Protein AF-A0A7W1CPX8-F1 (afdb_monomer_lite)

Structure (mmCIF, N/CA/C/O backbone):
data_AF-A0A7W1CPX8-F1
#
_entry.id   AF-A0A7W1CPX8-F1
#
loop_
_atom_site.group_PDB
_atom_site.id
_atom_site.type_symbol
_atom_site.label_atom_id
_atom_site.label_alt_id
_atom_site.label_comp_id
_atom_site.label_asym_id
_atom_site.label_entity_id
_atom_site.label_seq_id
_atom_site.pdbx_PDB_ins_code
_atom_site.Cartn_x
_atom_site.Cartn_y
_atom_site.Cartn_z
_atom_site.occupancy
_atom_site.B_iso_or_equiv
_atom_site.auth_seq_id
_atom_site.auth_comp_id
_atom_site.auth_asym_id
_atom_site.auth_atom_id
_atom_site.pdbx_PDB_model_num
ATOM 1 N N . LEU A 1 1 ? 3.872 5.413 18.690 1.00 86.06 1 LEU A N 1
ATOM 2 C CA . LEU A 1 1 ? 2.580 6.079 18.405 1.00 86.06 1 LEU A CA 1
ATOM 3 C C . LEU A 1 1 ? 1.402 5.253 18.919 1.00 86.06 1 LEU A C 1
ATOM 5 O O . LEU A 1 1 ? 0.885 5.623 19.958 1.00 86.06 1 LEU A O 1
ATOM 9 N N . TYR A 1 2 ? 1.021 4.131 18.289 1.00 92.94 2 TYR A N 1
ATOM 10 C CA . TYR A 1 2 ? -0.121 3.308 18.744 1.00 92.94 2 TYR A CA 1
ATOM 11 C C . TYR A 1 2 ? -0.018 2.870 20.214 1.00 92.94 2 TYR A C 1
ATOM 13 O O . TYR A 1 2 ? -0.877 3.211 21.021 1.00 92.94 2 TYR A O 1
ATOM 21 N N . THR A 1 3 ? 1.076 2.200 20.589 1.00 92.56 3 THR A N 1
ATOM 22 C CA . THR A 1 3 ? 1.314 1.749 21.973 1.00 92.56 3 THR A CA 1
ATOM 23 C C . THR A 1 3 ? 1.345 2.909 22.966 1.00 92.56 3 THR A C 1
ATOM 25 O O . THR A 1 3 ? 0.780 2.812 24.047 1.00 92.56 3 THR A O 1
ATOM 28 N N . THR A 1 4 ? 1.954 4.033 22.584 1.00 93.56 4 THR A N 1
ATOM 29 C CA . THR A 1 4 ? 2.014 5.251 23.401 1.00 93.56 4 THR A CA 1
ATOM 30 C C . THR A 1 4 ? 0.623 5.806 23.710 1.00 93.56 4 THR A C 1
ATOM 32 O O . THR A 1 4 ? 0.352 6.121 24.862 1.00 93.56 4 THR A O 1
ATOM 35 N N . LEU A 1 5 ? -0.260 5.904 22.709 1.00 93.44 5 LEU A N 1
ATOM 36 C CA . LEU A 1 5 ? -1.617 6.438 22.883 1.00 93.44 5 LEU A CA 1
ATOM 37 C C . LEU A 1 5 ? -2.512 5.503 23.704 1.00 93.44 5 LEU A C 1
ATOM 39 O O . LEU A 1 5 ? -3.323 5.974 24.498 1.00 93.44 5 LEU A O 1
ATOM 43 N N . GLN A 1 6 ? -2.329 4.188 23.557 1.00 90.44 6 GLN A N 1
ATOM 44 C CA . GLN A 1 6 ? -3.000 3.201 24.407 1.00 90.44 6 GLN A CA 1
ATOM 45 C C . GLN A 1 6 ? -2.564 3.338 25.872 1.00 90.44 6 GLN A C 1
ATOM 47 O O . GLN A 1 6 ? -3.404 3.369 26.767 1.00 90.44 6 GLN A O 1
ATOM 52 N N . LEU A 1 7 ? -1.260 3.490 26.122 1.00 94.38 7 LEU A N 1
ATOM 53 C CA . LEU A 1 7 ? -0.722 3.660 27.474 1.00 94.38 7 LEU A CA 1
ATOM 54 C C . LEU A 1 7 ? -1.194 4.952 28.153 1.00 94.38 7 LEU A C 1
ATOM 56 O O . LEU A 1 7 ? -1.365 4.965 29.369 1.00 94.38 7 LEU A O 1
ATOM 60 N N . THR A 1 8 ? -1.408 6.033 27.399 1.00 94.75 8 THR A N 1
ATOM 61 C CA . THR A 1 8 ? -1.880 7.311 27.956 1.00 94.75 8 THR A CA 1
ATOM 62 C C . THR A 1 8 ? -3.397 7.373 28.150 1.00 94.75 8 THR A C 1
ATOM 64 O O . THR A 1 8 ? -3.891 8.371 28.673 1.00 94.75 8 THR A O 1
ATOM 67 N N . GLY A 1 9 ? -4.142 6.338 27.742 1.00 90.62 9 GLY A N 1
ATOM 68 C CA . GLY A 1 9 ? -5.596 6.265 27.910 1.00 90.62 9 GLY A CA 1
ATOM 69 C C . GLY A 1 9 ? -6.372 7.320 27.118 1.00 90.62 9 GLY A C 1
ATOM 70 O O . GLY A 1 9 ? -7.508 7.641 27.467 1.00 90.62 9 GLY A O 1
ATOM 71 N N . LEU A 1 10 ? -5.768 7.894 26.074 1.00 92.44 10 LEU A N 1
ATOM 72 C CA . LEU A 1 10 ? -6.448 8.868 25.225 1.00 92.44 10 LEU A CA 1
ATOM 73 C C . LEU A 1 10 ? -7.491 8.154 24.348 1.00 92.44 10 LEU A C 1
ATOM 75 O O . LEU A 1 10 ? -7.204 7.076 23.825 1.00 92.44 10 LEU A O 1
ATOM 79 N N . PRO A 1 11 ? -8.671 8.753 24.108 1.00 92.56 11 PRO A N 1
ATOM 80 C CA . PRO A 1 11 ? -9.724 8.160 23.281 1.00 92.56 11 PRO A CA 1
ATOM 81 C C . PRO A 1 11 ? -9.423 8.315 21.776 1.00 92.56 11 PRO A C 1
ATOM 83 O O . PRO A 1 11 ? -10.264 8.771 21.005 1.00 92.56 11 PRO A O 1
ATOM 86 N N . ILE A 1 12 ? -8.197 7.993 21.357 1.00 94.12 12 ILE A N 1
ATOM 87 C CA . ILE A 1 12 ? -7.709 8.134 19.982 1.00 94.12 12 ILE A CA 1
ATOM 88 C C . ILE A 1 12 ? -7.186 6.776 19.508 1.00 94.12 12 ILE A C 1
ATOM 90 O O . ILE A 1 12 ? -6.218 6.243 20.052 1.00 94.12 12 ILE A O 1
ATOM 94 N N . GLY A 1 13 ? -7.821 6.230 18.469 1.00 93.81 13 GLY A N 1
ATOM 95 C CA . GLY A 1 13 ? -7.346 5.046 17.7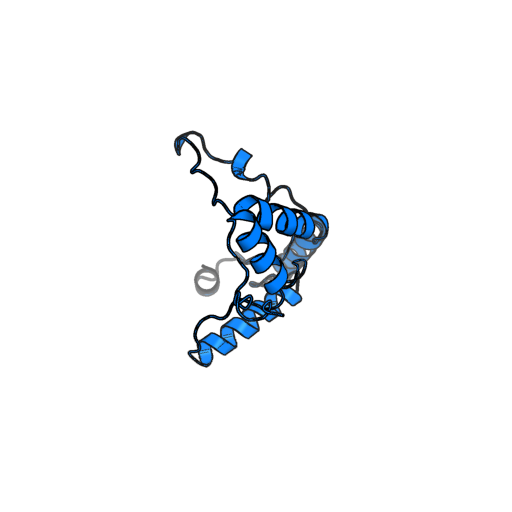54 1.00 93.81 13 GLY A CA 1
ATOM 96 C C . GLY A 1 13 ? -6.304 5.398 16.692 1.00 93.81 13 GLY A C 1
ATOM 97 O O . GLY A 1 13 ? -6.304 6.501 16.149 1.00 93.81 13 GLY A O 1
ATOM 98 N N . VAL A 1 14 ? -5.418 4.451 16.380 1.00 96.81 14 VAL A N 1
ATOM 99 C CA . VAL A 1 14 ? -4.459 4.558 15.271 1.00 96.81 14 VAL A CA 1
ATOM 100 C C . VAL A 1 14 ? -4.445 3.239 14.515 1.00 96.81 14 VAL A C 1
ATOM 102 O O . VAL A 1 14 ? -4.499 2.179 15.138 1.00 96.81 14 VAL A O 1
ATOM 105 N N . SER A 1 15 ? -4.316 3.325 13.195 1.00 98.00 15 SER A N 1
ATOM 106 C CA . SER A 1 15 ? -4.184 2.194 12.281 1.00 98.00 15 SER A CA 1
ATOM 107 C C . SER A 1 15 ? -3.106 2.493 11.238 1.00 98.00 15 SER A C 1
ATOM 109 O O . SER A 1 15 ? -2.792 3.656 10.981 1.00 98.00 15 SER A O 1
ATOM 111 N N . VAL A 1 16 ? -2.541 1.448 10.639 1.00 98.12 16 VAL A N 1
ATOM 112 C CA . VAL A 1 16 ? -1.588 1.504 9.529 1.00 98.12 16 VAL A CA 1
ATOM 113 C C . VAL A 1 16 ? -2.153 0.673 8.384 1.00 98.12 16 VAL A C 1
ATOM 115 O O . VAL A 1 16 ? -2.401 -0.524 8.533 1.00 98.12 16 VAL A O 1
ATOM 118 N N . LEU A 1 17 ? -2.359 1.335 7.248 1.00 98.38 17 LEU A N 1
ATOM 119 C CA . LEU A 1 17 ? -2.805 0.722 6.006 1.00 98.38 17 LEU A CA 1
ATOM 120 C C . LEU A 1 17 ? -1.601 0.283 5.171 1.00 98.38 17 LEU A C 1
ATOM 122 O O . LEU A 1 17 ? -0.743 1.099 4.840 1.00 98.38 17 LEU A O 1
ATOM 126 N N . CYS A 1 18 ? -1.582 -0.994 4.801 1.00 97.81 18 CYS A N 1
ATOM 127 C CA . CYS A 1 18 ? -0.562 -1.618 3.966 1.00 97.81 18 CYS A CA 1
ATOM 128 C C . CYS A 1 18 ? -1.250 -2.387 2.823 1.00 97.81 18 CYS A C 1
ATOM 130 O O . CYS A 1 18 ? -1.455 -3.596 2.934 1.00 97.81 18 CYS A O 1
ATOM 132 N N . PRO A 1 19 ? -1.682 -1.697 1.754 1.00 97.69 19 PRO A N 1
ATOM 133 C CA . PRO A 1 19 ? -2.367 -2.329 0.639 1.00 97.69 19 PRO A CA 1
ATOM 134 C C . PRO A 1 19 ? -1.375 -2.952 -0.348 1.00 97.69 19 PRO A C 1
ATOM 136 O O . PRO A 1 19 ? -0.198 -2.590 -0.375 1.00 97.69 19 PRO A O 1
ATOM 139 N N . GLY A 1 20 ? -1.881 -3.867 -1.176 1.00 97.12 20 GLY A N 1
ATOM 140 C CA . GLY A 1 20 ? -1.203 -4.292 -2.397 1.00 97.12 20 GLY A CA 1
ATOM 141 C C . GLY A 1 20 ? -1.33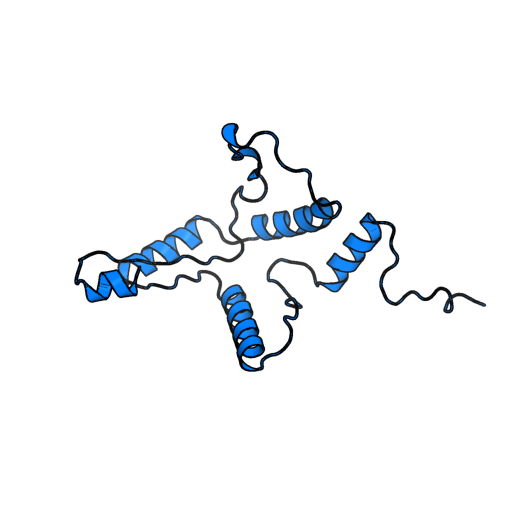0 -3.246 -3.507 1.00 97.12 20 GLY A C 1
ATOM 142 O O . GLY A 1 20 ? -1.394 -2.040 -3.252 1.00 97.12 20 GLY A O 1
ATOM 143 N N . TRP A 1 21 ? -1.427 -3.699 -4.758 1.00 97.75 21 TRP A N 1
ATOM 144 C CA . TRP A 1 21 ? -1.717 -2.804 -5.878 1.00 97.75 21 TRP A CA 1
ATOM 145 C C . TRP A 1 21 ? -3.120 -2.210 -5.766 1.00 97.75 21 TRP A C 1
ATOM 147 O O . TRP A 1 21 ? -4.111 -2.932 -5.628 1.00 97.75 21 TRP A O 1
ATOM 157 N N . VAL A 1 22 ? -3.207 -0.883 -5.871 1.00 98.25 22 VAL A N 1
ATOM 158 C CA . VAL A 1 22 ? -4.474 -0.147 -5.865 1.00 98.25 22 VAL A CA 1
ATOM 159 C C . VAL A 1 22 ? -4.547 0.710 -7.114 1.00 98.25 22 VAL A C 1
ATOM 161 O O . VAL A 1 22 ? -3.647 1.519 -7.356 1.00 98.25 22 VAL A O 1
ATOM 164 N N . ARG A 1 23 ? -5.646 0.578 -7.860 1.00 98.25 23 ARG A N 1
ATOM 165 C CA . ARG A 1 23 ? -5.907 1.304 -9.104 1.00 98.25 23 ARG A CA 1
ATOM 166 C C . ARG A 1 23 ? -6.063 2.799 -8.845 1.00 98.25 23 ARG A C 1
ATOM 168 O O . ARG A 1 23 ? -7.155 3.308 -8.587 1.00 98.25 23 ARG A O 1
ATOM 175 N N . THR A 1 24 ? -4.929 3.482 -8.871 1.00 97.44 24 THR A N 1
ATOM 176 C CA . THR A 1 24 ? -4.739 4.899 -8.566 1.00 97.44 24 THR A CA 1
ATOM 177 C C . THR A 1 24 ? -3.734 5.486 -9.547 1.00 97.44 24 THR A C 1
ATOM 179 O O . THR A 1 24 ? -3.023 4.765 -10.239 1.00 97.44 24 THR A O 1
ATOM 182 N N . ASN A 1 25 ? -3.583 6.807 -9.540 1.00 97.19 25 ASN A N 1
ATOM 183 C CA . ASN A 1 25 ? -2.600 7.479 -10.387 1.00 97.19 25 ASN A CA 1
ATOM 184 C C . ASN A 1 25 ? -1.210 7.536 -9.721 1.00 97.19 25 ASN A C 1
ATOM 186 O O . ASN A 1 25 ? -0.514 8.539 -9.869 1.00 97.19 25 ASN A O 1
ATOM 190 N N . ILE A 1 26 ? -0.815 6.551 -8.905 1.00 96.44 26 ILE A N 1
ATOM 191 C CA . ILE A 1 26 ? 0.482 6.595 -8.201 1.00 96.44 26 ILE A CA 1
ATOM 192 C C . ILE A 1 26 ? 1.666 6.482 -9.168 1.00 96.44 26 ILE A C 1
ATOM 194 O O . ILE A 1 26 ? 2.706 7.082 -8.929 1.00 96.44 26 ILE A O 1
ATOM 198 N N . ILE A 1 27 ? 1.490 5.786 -10.291 1.00 94.81 27 ILE A N 1
ATOM 199 C CA . ILE A 1 27 ? 2.540 5.633 -11.302 1.00 94.81 27 ILE A CA 1
ATOM 200 C C . ILE A 1 27 ? 2.938 6.970 -11.949 1.00 94.81 27 ILE A C 1
ATOM 202 O O . ILE A 1 27 ? 4.096 7.175 -12.282 1.00 94.81 27 ILE A O 1
ATOM 206 N N . ASP A 1 28 ? 2.009 7.929 -12.019 1.00 94.31 28 ASP A N 1
ATOM 207 C CA . ASP A 1 28 ? 2.253 9.272 -12.558 1.00 94.31 28 ASP A CA 1
ATOM 208 C C . ASP A 1 28 ? 2.577 10.293 -11.443 1.00 94.31 28 ASP A C 1
ATOM 210 O O . ASP A 1 28 ? 2.244 11.480 -11.556 1.00 94.31 28 ASP A O 1
ATOM 214 N N . ALA A 1 29 ? 3.133 9.842 -10.308 1.00 94.94 29 ALA A N 1
ATOM 215 C CA . ALA A 1 29 ? 3.374 10.671 -9.117 1.00 94.94 29 ALA A CA 1
ATOM 216 C C . ALA A 1 29 ? 4.343 11.837 -9.347 1.00 94.94 29 ALA A C 1
ATOM 218 O O . ALA A 1 29 ? 4.319 12.788 -8.566 1.00 94.94 29 ALA A O 1
ATOM 219 N N . ASP A 1 30 ? 5.116 11.819 -10.434 1.00 93.31 30 ASP A N 1
ATOM 220 C CA . ASP A 1 30 ? 6.013 12.912 -10.826 1.00 93.31 30 ASP A CA 1
ATOM 221 C C . ASP A 1 30 ? 5.274 14.260 -10.941 1.00 93.31 30 ASP A C 1
ATOM 223 O O . ASP A 1 30 ? 5.844 15.309 -10.649 1.00 93.31 30 ASP A O 1
ATOM 227 N N . ARG A 1 31 ? 3.965 14.246 -11.241 1.00 94.94 31 ARG A N 1
ATOM 228 C CA . ARG A 1 31 ? 3.110 15.451 -11.236 1.00 94.94 31 ARG A CA 1
ATOM 229 C C . ARG A 1 31 ? 3.012 16.152 -9.871 1.00 94.94 31 ARG A C 1
ATOM 231 O O . ARG A 1 31 ? 2.602 17.305 -9.815 1.00 94.94 31 ARG A O 1
ATOM 238 N N . ASN A 1 32 ? 3.315 15.440 -8.784 1.00 96.12 32 ASN A N 1
ATOM 239 C CA . ASN A 1 32 ? 3.249 15.939 -7.411 1.00 96.12 32 ASN A CA 1
ATOM 240 C C . ASN A 1 32 ? 4.615 16.438 -6.904 1.00 96.12 32 ASN A C 1
ATOM 242 O O . ASN A 1 32 ? 4.710 16.806 -5.734 1.00 96.12 32 ASN A O 1
ATOM 246 N N . TRP A 1 33 ? 5.670 16.413 -7.731 1.00 96.31 33 TRP A N 1
ATOM 247 C CA . TRP A 1 33 ? 7.013 16.836 -7.328 1.00 96.31 33 TRP A CA 1
ATOM 248 C C . TRP A 1 33 ? 7.034 18.336 -6.970 1.00 96.31 33 TRP A C 1
ATOM 250 O O . TRP A 1 33 ? 6.767 19.166 -7.844 1.00 96.31 33 TRP A O 1
ATOM 260 N N . PRO A 1 34 ? 7.334 18.712 -5.710 1.00 96.69 34 PRO A N 1
ATOM 261 C CA . PRO A 1 34 ? 7.307 20.109 -5.286 1.00 96.69 34 PRO A CA 1
ATOM 262 C C . PRO A 1 34 ? 8.375 20.947 -5.989 1.00 96.69 34 PRO A C 1
ATOM 264 O O . PRO A 1 34 ? 9.540 20.552 -6.070 1.00 96.69 34 PRO A O 1
ATOM 267 N N . ALA A 1 35 ? 7.994 22.140 -6.447 1.00 95.94 35 ALA A N 1
ATOM 268 C CA . ALA A 1 35 ? 8.900 23.038 -7.159 1.00 95.94 35 ALA A CA 1
ATOM 269 C C . ALA A 1 35 ? 10.083 23.490 -6.286 1.00 95.94 35 ALA A C 1
ATOM 271 O O . ALA A 1 35 ? 11.177 23.726 -6.802 1.00 95.94 35 ALA A O 1
ATOM 272 N N . GLU A 1 36 ? 9.895 23.567 -4.965 1.00 97.31 36 GLU A N 1
ATOM 273 C CA . GLU A 1 36 ? 10.931 23.975 -4.011 1.00 97.31 36 GLU A CA 1
ATOM 274 C C . GLU A 1 36 ? 12.080 22.960 -3.910 1.00 97.31 36 GLU A C 1
ATOM 276 O O . GL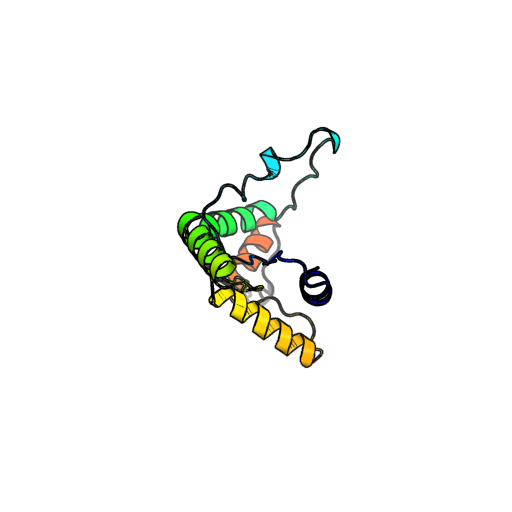U A 1 36 ? 13.169 23.319 -3.462 1.00 97.31 36 GLU A O 1
ATOM 281 N N . LEU A 1 37 ? 11.868 21.711 -4.347 1.00 96.75 37 LEU A N 1
ATOM 282 C CA . LEU A 1 37 ? 12.920 20.690 -4.424 1.00 96.75 37 LEU A CA 1
ATOM 283 C C . LEU A 1 37 ? 13.787 20.823 -5.687 1.00 96.75 37 LEU A C 1
ATOM 285 O O . LEU A 1 37 ? 14.772 20.099 -5.830 1.00 96.75 37 LEU A O 1
ATOM 289 N N . GLY A 1 38 ? 13.446 21.746 -6.592 1.00 96.44 38 GLY A N 1
ATOM 290 C CA . GLY A 1 38 ? 14.139 21.936 -7.861 1.00 96.44 38 GLY A CA 1
ATOM 291 C C . GLY A 1 38 ? 13.803 20.857 -8.901 1.00 96.44 38 GLY A C 1
ATOM 292 O O . GLY A 1 38 ? 12.786 20.166 -8.780 1.00 96.44 38 GLY A O 1
ATOM 293 N N . PRO A 1 39 ? 14.628 20.722 -9.958 1.00 95.06 39 PRO A N 1
ATOM 294 C CA . PRO A 1 39 ? 14.417 19.728 -11.005 1.00 95.06 39 PRO A CA 1
ATOM 295 C C . PRO A 1 39 ? 14.372 18.308 -10.439 1.00 95.06 39 PRO A C 1
ATOM 297 O O . PRO A 1 39 ? 15.174 17.944 -9.579 1.00 95.06 39 PRO A O 1
ATOM 300 N N . ARG A 1 40 ? 13.457 17.489 -10.961 1.00 93.69 40 ARG A N 1
ATOM 301 C CA . ARG A 1 40 ? 13.382 16.071 -10.612 1.00 93.69 40 ARG A CA 1
ATOM 302 C C . ARG A 1 40 ? 14.678 15.355 -11.036 1.00 93.69 40 ARG A C 1
ATOM 304 O O . ARG A 1 40 ? 15.175 15.629 -12.133 1.00 93.69 40 ARG A O 1
ATOM 311 N N . PRO A 1 41 ? 15.213 14.430 -10.217 1.00 91.81 41 PRO A N 1
ATOM 312 C CA . PRO A 1 41 ? 16.307 13.558 -10.630 1.00 91.81 41 PRO A CA 1
ATOM 313 C C . PRO A 1 41 ? 15.969 12.784 -11.916 1.00 91.81 41 PRO A C 1
ATOM 315 O O . PRO A 1 41 ? 14.797 12.475 -12.139 1.00 91.81 41 PRO A O 1
ATOM 318 N N . PRO A 1 42 ? 16.966 12.464 -12.759 1.00 91.88 42 PRO A N 1
ATOM 319 C CA . PRO A 1 42 ? 16.752 11.626 -13.932 1.00 91.88 42 PRO A CA 1
ATOM 320 C C . PRO A 1 42 ? 16.331 10.210 -13.528 1.00 91.88 42 PRO A C 1
ATOM 322 O O . PRO A 1 42 ? 16.603 9.754 -12.416 1.00 91.88 42 PRO A O 1
ATOM 325 N N . ASP A 1 43 ? 15.685 9.521 -14.460 1.00 90.88 43 ASP A N 1
ATOM 326 C CA . ASP A 1 43 ? 15.242 8.147 -14.259 1.00 90.88 43 ASP A CA 1
ATOM 327 C C . ASP A 1 43 ? 16.370 7.132 -14.340 1.00 90.88 43 ASP A C 1
ATOM 329 O O . ASP A 1 43 ? 17.383 7.347 -15.008 1.00 90.88 43 ASP A O 1
ATOM 333 N N . ASP A 1 44 ? 16.158 5.999 -13.669 1.00 89.62 44 ASP A N 1
ATOM 334 C CA . ASP A 1 44 ? 16.998 4.827 -13.858 1.00 89.62 44 ASP A CA 1
ATOM 335 C C . ASP A 1 44 ? 16.888 4.336 -15.317 1.00 89.62 44 ASP A C 1
ATOM 337 O O . ASP A 1 44 ? 15.775 4.290 -15.853 1.00 89.62 44 ASP A O 1
ATOM 341 N N . PRO A 1 45 ? 17.994 3.922 -15.964 1.00 88.19 45 PRO A N 1
ATOM 342 C CA . PRO A 1 45 ? 17.978 3.422 -17.342 1.00 88.19 45 PRO A CA 1
ATOM 343 C C . PRO A 1 45 ? 17.022 2.245 -17.591 1.00 88.19 45 PRO A C 1
ATOM 345 O O . PRO A 1 45 ? 16.656 1.977 -18.732 1.00 88.19 45 PRO A O 1
ATOM 348 N N . THR A 1 46 ? 16.631 1.528 -16.537 1.00 90.06 46 THR A N 1
ATOM 349 C CA . THR A 1 46 ? 15.743 0.362 -16.590 1.00 90.06 46 THR A CA 1
ATOM 350 C C . THR A 1 46 ? 14.293 0.694 -16.222 1.00 90.06 46 THR A C 1
ATOM 352 O O . THR A 1 46 ? 13.436 -0.195 -16.267 1.00 90.06 46 THR A O 1
ATOM 355 N N . ARG A 1 47 ? 13.986 1.964 -15.893 1.00 89.25 47 ARG A N 1
ATOM 356 C CA . ARG A 1 47 ? 12.658 2.410 -15.428 1.00 89.25 47 ARG A CA 1
ATOM 357 C C . ARG A 1 47 ? 11.547 1.979 -16.375 1.00 89.25 47 ARG A C 1
ATOM 359 O O . ARG A 1 47 ? 10.552 1.447 -15.900 1.00 89.25 47 ARG A O 1
ATOM 366 N N . ASP A 1 48 ? 11.724 2.139 -17.683 1.00 91.06 48 ASP A N 1
ATOM 367 C CA . ASP A 1 48 ? 10.680 1.840 -18.673 1.00 91.06 48 ASP A CA 1
ATOM 368 C C . ASP A 1 48 ? 10.212 0.379 -18.631 1.00 91.06 48 ASP A C 1
ATOM 370 O O . ASP A 1 48 ? 9.027 0.094 -18.822 1.00 91.06 48 ASP A O 1
ATOM 374 N N . VAL A 1 49 ? 11.123 -0.564 -18.359 1.00 91.88 49 VAL A N 1
ATOM 375 C CA . VAL A 1 49 ? 10.780 -1.989 -18.244 1.00 91.88 49 VAL A CA 1
ATOM 376 C C . VAL A 1 49 ? 9.887 -2.210 -17.027 1.00 91.88 49 VAL A C 1
ATOM 378 O O . VAL A 1 49 ? 8.810 -2.798 -17.148 1.00 91.88 49 VAL A O 1
ATOM 381 N N . TYR A 1 50 ? 10.298 -1.692 -15.868 1.00 91.00 50 TYR A N 1
ATOM 382 C CA . TYR A 1 50 ? 9.533 -1.817 -14.628 1.00 91.00 50 TYR A CA 1
ATOM 383 C C . TYR A 1 50 ? 8.208 -1.056 -14.685 1.00 91.00 50 TYR A C 1
ATOM 385 O O . TYR A 1 50 ? 7.183 -1.594 -14.271 1.00 91.00 50 TYR A O 1
ATOM 393 N N . GLU A 1 51 ? 8.200 0.164 -15.223 1.00 93.81 51 GLU A N 1
ATOM 394 C CA . GLU A 1 51 ? 7.023 1.031 -15.252 1.00 93.81 51 GLU A CA 1
ATOM 395 C C . GLU A 1 51 ? 5.865 0.381 -16.014 1.00 93.81 51 GLU A C 1
ATOM 397 O O . GLU A 1 51 ? 4.728 0.448 -15.552 1.00 93.81 51 GLU A O 1
ATOM 402 N N . ARG A 1 52 ? 6.130 -0.318 -17.128 1.00 94.19 52 ARG A N 1
ATOM 403 C CA . ARG A 1 52 ? 5.080 -1.039 -17.873 1.00 94.19 52 ARG A CA 1
ATOM 404 C C . ARG A 1 52 ? 4.398 -2.114 -17.030 1.00 94.19 52 ARG A C 1
ATOM 406 O O . ARG A 1 52 ? 3.169 -2.185 -17.012 1.00 94.19 52 ARG A O 1
ATOM 413 N N . HIS A 1 53 ? 5.180 -2.939 -16.336 1.00 95.44 53 HIS A N 1
ATOM 414 C CA . HIS A 1 53 ? 4.649 -4.027 -15.509 1.00 95.44 53 HIS A CA 1
ATOM 415 C C . HIS A 1 53 ? 3.946 -3.490 -14.263 1.00 95.44 53 HIS A C 1
ATOM 417 O O . HIS A 1 53 ? 2.842 -3.927 -13.949 1.00 95.44 53 HIS A O 1
ATOM 423 N N . VAL A 1 54 ? 4.521 -2.475 -13.612 1.00 95.56 54 VAL A N 1
ATOM 424 C CA . VAL A 1 54 ? 3.908 -1.815 -12.450 1.00 95.56 54 VAL A CA 1
ATOM 425 C C . VAL A 1 54 ? 2.606 -1.110 -12.835 1.00 95.56 54 VAL A C 1
ATOM 427 O O . VAL A 1 54 ? 1.617 -1.233 -12.116 1.00 95.56 54 VAL A O 1
ATOM 430 N N . ARG A 1 55 ? 2.560 -0.411 -13.979 1.00 97.12 55 ARG A N 1
ATOM 431 C CA . ARG A 1 55 ? 1.335 0.234 -14.479 1.00 97.12 55 ARG A CA 1
ATOM 432 C C . ARG A 1 55 ? 0.229 -0.792 -14.692 1.00 97.12 55 ARG A C 1
ATOM 434 O O . ARG A 1 55 ? -0.872 -0.600 -14.188 1.00 97.12 55 ARG A O 1
ATOM 441 N N . ARG A 1 56 ? 0.546 -1.917 -15.339 1.00 96.69 56 ARG A N 1
ATOM 442 C CA . ARG A 1 56 ? -0.396 -3.031 -15.500 1.00 96.69 56 ARG A CA 1
ATOM 443 C C . ARG A 1 56 ? -0.887 -3.567 -14.152 1.00 96.69 56 ARG A C 1
ATOM 445 O O . ARG A 1 56 ? -2.090 -3.725 -13.973 1.00 96.69 56 ARG A O 1
ATOM 452 N N . ALA A 1 57 ? 0.016 -3.810 -13.205 1.00 97.25 57 ALA A N 1
ATOM 453 C CA . ALA A 1 57 ? -0.337 -4.325 -11.884 1.00 97.25 57 ALA A CA 1
ATOM 454 C C . ALA A 1 57 ? -1.247 -3.358 -11.099 1.00 97.25 57 ALA A C 1
ATOM 456 O O . ALA A 1 57 ? -2.165 -3.790 -10.406 1.00 97.25 57 ALA A O 1
ATOM 457 N N . ILE A 1 58 ? -1.036 -2.046 -11.248 1.00 97.88 58 ILE A N 1
ATOM 458 C CA . ILE A 1 58 ? -1.909 -1.000 -10.699 1.00 97.88 58 ILE A CA 1
ATOM 459 C C . ILE A 1 58 ? -3.282 -1.013 -11.380 1.00 97.88 58 ILE A C 1
ATOM 461 O O . ILE A 1 58 ? -4.299 -0.971 -10.686 1.00 97.88 58 ILE A O 1
ATOM 465 N N . ASP A 1 59 ? -3.327 -1.086 -12.711 1.00 97.12 59 ASP A N 1
ATOM 466 C CA . ASP A 1 59 ? -4.571 -1.076 -13.492 1.00 97.12 59 ASP A CA 1
ATOM 467 C C . ASP A 1 59 ? -5.450 -2.307 -13.213 1.00 97.12 59 ASP A C 1
ATOM 469 O O . ASP A 1 59 ? -6.681 -2.200 -13.169 1.00 97.12 59 ASP A O 1
ATOM 473 N N . GLU A 1 60 ? -4.820 -3.459 -12.979 1.00 97.00 60 GLU A N 1
ATOM 474 C CA . GLU A 1 60 ? -5.459 -4.725 -12.591 1.00 97.00 60 GLU A CA 1
ATOM 475 C C . GLU A 1 60 ? -5.672 -4.848 -11.067 1.00 97.00 60 GLU A C 1
ATOM 477 O O . GLU A 1 60 ? -6.302 -5.797 -10.598 1.00 97.00 60 GLU A O 1
ATOM 482 N N . GLY A 1 61 ? -5.165 -3.888 -10.288 1.00 97.00 61 GLY A N 1
ATOM 483 C CA . GLY A 1 61 ? -5.187 -3.898 -8.830 1.00 97.00 61 GLY A CA 1
ATOM 484 C C . GLY A 1 61 ? -6.561 -3.642 -8.204 1.00 97.00 61 GLY A C 1
ATOM 485 O O . GLY A 1 61 ? -7.580 -3.405 -8.860 1.00 97.00 61 GLY A O 1
ATOM 486 N N . SER A 1 62 ? -6.581 -3.643 -6.870 1.00 98.06 62 SER A N 1
ATOM 487 C CA . SER A 1 62 ? -7.793 -3.401 -6.084 1.00 98.06 62 SER A CA 1
ATOM 488 C C . SER A 1 62 ? -8.354 -2.001 -6.330 1.00 98.06 62 SER A C 1
ATOM 490 O O . SER A 1 62 ? -7.622 -1.036 -6.561 1.00 98.06 62 SER A O 1
ATOM 492 N N . THR A 1 63 ? -9.676 -1.851 -6.248 1.00 98.31 63 THR A N 1
ATOM 493 C CA . THR A 1 63 ? -10.284 -0.521 -6.372 1.00 98.31 63 THR A CA 1
ATOM 494 C C . THR A 1 63 ? -10.030 0.316 -5.112 1.00 98.31 63 THR A C 1
ATOM 496 O O . THR A 1 63 ? -9.986 -0.239 -4.011 1.00 98.31 63 THR A O 1
ATOM 499 N N . PRO A 1 64 ? -9.938 1.654 -5.222 1.00 98.44 64 PRO A N 1
ATOM 500 C CA . PRO A 1 64 ? -9.853 2.515 -4.043 1.00 98.44 64 PRO A CA 1
ATOM 501 C C . PRO A 1 64 ? -11.026 2.336 -3.069 1.00 98.44 64 PRO A C 1
ATOM 503 O O . PRO A 1 64 ? -10.826 2.431 -1.865 1.00 98.44 64 PRO A O 1
ATOM 506 N N . ALA A 1 65 ? -12.230 2.038 -3.576 1.00 98.56 65 ALA A N 1
ATOM 507 C CA . ALA A 1 65 ? -13.414 1.793 -2.751 1.00 98.56 65 ALA A CA 1
ATOM 508 C C . ALA A 1 65 ? -13.253 0.544 -1.869 1.00 98.56 65 ALA A C 1
ATOM 510 O O . ALA A 1 65 ? -13.463 0.627 -0.667 1.00 98.56 65 ALA A O 1
ATOM 511 N N . TYR A 1 66 ? -12.768 -0.567 -2.434 1.00 98.38 66 TYR A N 1
ATOM 512 C CA . TYR A 1 66 ? -12.474 -1.786 -1.669 1.00 98.38 66 TYR A CA 1
ATOM 513 C C . TYR A 1 66 ? -11.481 -1.529 -0.524 1.00 98.38 66 TYR A C 1
ATOM 515 O O . TYR A 1 66 ? -11.673 -1.976 0.605 1.00 98.38 66 TYR A O 1
ATOM 523 N N . VAL A 1 67 ? -10.422 -0.763 -0.802 1.00 98.50 67 VAL A N 1
ATOM 524 C CA . VAL A 1 67 ? -9.429 -0.397 0.217 1.00 98.50 67 VAL A CA 1
ATOM 525 C C . VAL A 1 67 ? -10.038 0.528 1.276 1.00 98.50 67 VAL A C 1
ATOM 527 O O . VAL A 1 67 ? -9.742 0.376 2.460 1.00 98.50 67 VAL A O 1
ATOM 530 N N . ALA A 1 68 ? -10.903 1.463 0.874 1.00 98.50 68 ALA A N 1
ATOM 531 C CA . ALA A 1 68 ? -11.605 2.353 1.793 1.00 98.50 68 ALA A CA 1
ATOM 532 C C . ALA A 1 68 ? -12.540 1.587 2.743 1.00 98.50 68 ALA A C 1
ATOM 534 O O . ALA A 1 68 ? -12.547 1.890 3.936 1.00 98.50 68 ALA A O 1
ATOM 535 N N . ASP A 1 69 ? -13.250 0.568 2.252 1.00 98.69 69 ASP A N 1
ATOM 536 C CA . ASP A 1 69 ? -14.100 -0.296 3.080 1.00 98.69 69 ASP A CA 1
ATOM 537 C C . ASP A 1 69 ? -13.264 -1.039 4.136 1.00 98.69 69 ASP A C 1
ATOM 539 O O . ASP A 1 69 ? -13.570 -0.990 5.328 1.00 98.69 69 ASP A O 1
ATOM 543 N N . ALA A 1 70 ? -12.125 -1.622 3.738 1.00 98.38 70 ALA A N 1
ATOM 544 C CA . ALA A 1 70 ? -11.211 -2.291 4.669 1.00 98.38 70 ALA A CA 1
ATOM 545 C C . ALA A 1 70 ? -10.669 -1.345 5.762 1.00 98.38 70 ALA A C 1
ATOM 547 O O . ALA A 1 70 ? -10.504 -1.746 6.921 1.00 98.38 70 ALA A O 1
ATOM 548 N N . VAL A 1 71 ? -10.406 -0.082 5.409 1.00 98.50 71 VAL A N 1
ATOM 549 C CA . VAL A 1 71 ? -10.009 0.962 6.365 1.00 98.50 71 VAL A CA 1
ATOM 550 C C . VAL A 1 71 ? -11.157 1.304 7.309 1.00 98.50 71 VAL A C 1
ATOM 552 O O . VAL A 1 71 ? -10.939 1.346 8.520 1.00 98.50 71 VAL A O 1
ATOM 555 N N . ALA A 1 72 ? -12.365 1.532 6.788 1.00 98.62 72 ALA A N 1
ATOM 556 C CA . ALA A 1 72 ? -13.536 1.865 7.595 1.00 98.62 72 ALA A CA 1
ATOM 557 C C . ALA A 1 72 ? -13.831 0.763 8.625 1.00 98.62 72 ALA A C 1
ATOM 559 O O . ALA A 1 72 ? -13.987 1.053 9.815 1.00 98.62 72 ALA A O 1
ATOM 560 N N . ASP A 1 73 ? -13.783 -0.498 8.196 1.00 98.50 73 ASP A N 1
ATOM 561 C CA . ASP A 1 73 ? -13.953 -1.657 9.069 1.00 98.50 73 ASP A CA 1
ATOM 562 C C . ASP A 1 73 ? -12.865 -1.738 10.146 1.00 98.50 73 ASP A C 1
ATOM 564 O O . ASP A 1 73 ? -13.139 -2.079 11.300 1.00 98.50 73 ASP A O 1
ATOM 568 N N . ALA A 1 74 ? -11.611 -1.443 9.792 1.00 98.38 74 ALA A N 1
ATOM 569 C CA . ALA A 1 74 ? -10.505 -1.466 10.743 1.00 98.38 74 ALA A CA 1
ATOM 570 C C . ALA A 1 74 ? -10.615 -0.356 11.790 1.00 98.38 74 ALA A C 1
ATOM 572 O O . ALA A 1 74 ? -10.385 -0.618 12.972 1.00 98.38 74 ALA A O 1
ATOM 573 N N . VAL A 1 75 ? -11.008 0.849 11.374 1.00 97.88 75 VAL A N 1
ATOM 574 C CA . VAL A 1 75 ? -11.239 1.982 12.276 1.00 97.88 75 VAL A CA 1
ATOM 575 C C . VAL A 1 75 ? -12.387 1.669 13.234 1.00 97.88 75 VAL A C 1
ATOM 577 O O . VAL A 1 75 ? -12.216 1.821 14.444 1.00 97.88 75 VAL A O 1
ATOM 580 N N . ALA A 1 76 ? -13.517 1.165 12.726 1.00 97.94 76 ALA A N 1
ATOM 581 C CA . ALA A 1 76 ? -14.669 0.795 13.551 1.00 97.94 76 ALA A CA 1
ATOM 582 C C . ALA A 1 76 ? -14.329 -0.296 14.581 1.00 97.94 76 ALA A C 1
ATOM 584 O O . ALA A 1 76 ? -14.816 -0.264 15.710 1.00 97.94 76 ALA A O 1
ATOM 585 N N . ALA A 1 77 ? -13.459 -1.239 14.212 1.00 97.56 77 ALA A N 1
ATOM 586 C CA . ALA A 1 77 ? -13.015 -2.325 15.082 1.00 97.56 77 ALA A CA 1
ATOM 587 C C . ALA A 1 77 ? -11.774 -1.992 15.939 1.00 97.56 77 ALA A C 1
ATOM 589 O O . ALA A 1 77 ? -11.299 -2.861 16.670 1.00 97.56 77 ALA A O 1
ATOM 590 N N . GLY A 1 78 ? -11.207 -0.783 15.840 1.00 96.00 78 GLY A N 1
ATOM 591 C CA . GLY A 1 78 ? -9.986 -0.401 16.562 1.00 96.00 78 GLY A CA 1
ATOM 592 C C . GLY A 1 78 ? -8.744 -1.230 16.192 1.00 96.00 78 GLY A C 1
ATOM 593 O O . GLY A 1 78 ? -7.845 -1.405 17.019 1.00 96.00 78 GLY A O 1
ATOM 594 N N . ARG A 1 79 ? -8.686 -1.773 14.969 1.00 97.12 79 ARG A N 1
ATOM 595 C CA . ARG A 1 79 ? -7.585 -2.626 14.493 1.00 97.12 79 ARG A CA 1
ATOM 596 C C . ARG A 1 79 ? -6.405 -1.787 14.011 1.00 97.12 79 ARG A C 1
ATOM 598 O O . ARG A 1 79 ? -6.574 -0.886 13.194 1.00 97.12 79 ARG A O 1
ATOM 605 N N . PHE A 1 80 ? -5.198 -2.119 14.475 1.00 97.69 80 PHE A N 1
ATOM 606 C CA . PHE A 1 80 ? -3.988 -1.400 14.070 1.00 97.69 80 PHE A CA 1
ATOM 607 C C . PHE A 1 80 ? -3.542 -1.764 12.648 1.00 97.69 80 PHE A C 1
ATOM 609 O O . PHE A 1 80 ? -3.404 -0.884 11.812 1.00 97.69 80 PHE A O 1
ATOM 616 N N . TRP A 1 81 ? -3.329 -3.047 12.357 1.00 97.69 81 TRP A N 1
ATOM 617 C CA . TRP A 1 81 ? -2.846 -3.492 11.048 1.00 97.69 81 TRP A CA 1
ATOM 618 C C . TRP A 1 81 ? -3.995 -3.671 10.057 1.00 97.69 81 TRP A C 1
ATOM 620 O O . TRP A 1 81 ? -4.944 -4.405 10.339 1.00 97.69 81 TRP A O 1
ATOM 630 N N . VAL A 1 82 ? -3.889 -3.030 8.892 1.00 98.31 82 VAL A N 1
ATOM 631 C CA . VAL A 1 82 ? -4.876 -3.131 7.812 1.00 98.31 82 VAL A CA 1
ATOM 632 C C . VAL A 1 82 ? -4.172 -3.603 6.547 1.00 98.31 82 VAL A C 1
ATOM 634 O O . VAL A 1 82 ? -3.491 -2.823 5.884 1.00 98.31 82 VAL A O 1
ATOM 637 N N . PHE A 1 83 ? -4.353 -4.882 6.222 1.00 97.75 83 PHE A N 1
ATOM 638 C CA . PHE A 1 83 ? -3.855 -5.520 5.002 1.00 97.75 83 PHE A CA 1
ATOM 639 C C . PHE A 1 83 ? -5.048 -5.959 4.142 1.00 97.75 83 PHE A C 1
ATOM 641 O O . PH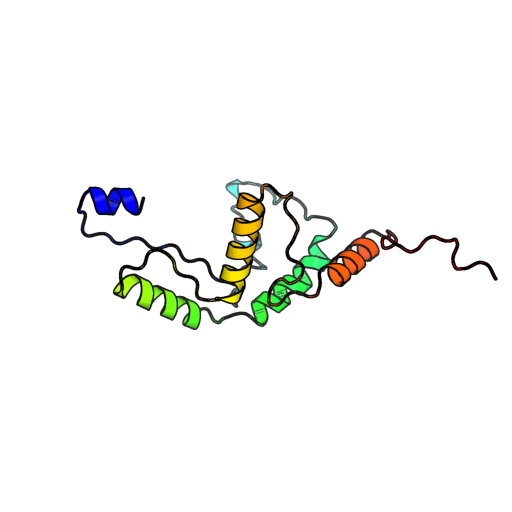E A 1 83 ? -5.570 -7.053 4.345 1.00 97.75 83 PHE A O 1
ATOM 648 N N . PRO A 1 84 ? -5.521 -5.121 3.202 1.00 97.44 84 PRO A N 1
ATOM 649 C CA . PRO A 1 84 ? -6.619 -5.484 2.304 1.00 97.44 84 PRO A CA 1
ATOM 650 C C . PRO A 1 84 ? -6.312 -6.667 1.369 1.00 97.44 84 PRO A C 1
ATOM 652 O O . PRO A 1 84 ? -7.238 -7.247 0.807 1.00 97.44 84 PRO A O 1
ATOM 655 N N . ASN A 1 85 ? -5.032 -7.001 1.176 1.00 96.62 85 ASN A N 1
ATOM 656 C CA . ASN A 1 85 ? -4.544 -8.002 0.229 1.00 96.62 85 ASN A CA 1
ATOM 657 C C . ASN A 1 85 ? -3.657 -9.016 0.966 1.00 96.62 85 ASN A C 1
ATOM 659 O O . ASN A 1 85 ? -2.539 -8.678 1.366 1.00 96.62 85 ASN A O 1
ATOM 663 N N . GLN A 1 86 ? -4.160 -10.236 1.174 1.00 95.31 86 GLN A N 1
ATOM 664 C CA . GLN A 1 86 ? -3.476 -11.278 1.952 1.00 95.31 86 GLN A CA 1
ATOM 665 C C . GLN A 1 86 ? -2.170 -11.722 1.282 1.00 95.31 86 GLN A C 1
ATOM 667 O O . GLN A 1 86 ? -1.157 -11.891 1.951 1.00 95.31 86 GLN A O 1
ATOM 672 N N . GLU A 1 87 ? -2.165 -11.805 -0.044 1.00 94.75 87 GLU A N 1
ATOM 673 C CA . GLU A 1 87 ? -1.025 -12.231 -0.850 1.00 94.75 87 GLU A CA 1
ATOM 674 C C . GLU A 1 87 ? 0.222 -11.347 -0.658 1.00 94.75 87 GLU A C 1
ATOM 676 O O . GLU A 1 87 ? 1.348 -11.817 -0.792 1.00 94.75 87 GLU A O 1
ATOM 681 N N . PHE A 1 88 ? 0.050 -10.073 -0.285 1.00 95.44 88 PHE A N 1
ATOM 682 C CA . PHE A 1 88 ? 1.169 -9.192 0.065 1.00 95.44 88 PHE A CA 1
ATOM 683 C C . PHE A 1 88 ? 1.646 -9.391 1.505 1.00 95.44 88 PHE A C 1
ATOM 685 O O . PHE A 1 88 ? 2.836 -9.230 1.778 1.00 95.44 88 PHE A O 1
ATOM 692 N N . LEU A 1 89 ? 0.744 -9.737 2.428 1.00 95.94 89 LEU A N 1
ATOM 693 C CA . LEU A 1 89 ? 1.119 -10.088 3.797 1.00 95.94 89 LEU A CA 1
ATOM 694 C C . LEU A 1 89 ? 1.947 -11.379 3.818 1.00 95.94 89 LEU A C 1
ATOM 696 O O . LEU A 1 89 ? 2.916 -11.454 4.570 1.00 95.94 89 LEU A O 1
ATOM 700 N N . ASP A 1 90 ? 1.630 -12.341 2.954 1.00 95.06 90 ASP A N 1
ATOM 701 C CA . ASP A 1 90 ? 2.375 -13.599 2.839 1.00 95.06 90 ASP A CA 1
ATOM 702 C C . ASP A 1 90 ? 3.848 -13.347 2.453 1.00 95.06 90 ASP A C 1
ATOM 704 O O . ASP A 1 90 ? 4.752 -13.851 3.117 1.00 95.06 90 ASP A O 1
ATOM 708 N N . LEU A 1 91 ? 4.114 -12.435 1.505 1.00 94.38 91 LEU A N 1
ATOM 709 C CA . LEU A 1 91 ? 5.486 -12.012 1.169 1.00 94.38 91 LEU A CA 1
ATOM 710 C C . LEU A 1 91 ? 6.235 -11.402 2.363 1.00 94.38 91 LEU A C 1
ATOM 712 O O . LEU A 1 91 ? 7.450 -11.564 2.513 1.00 94.38 91 LEU A O 1
ATOM 716 N N . VAL A 1 92 ? 5.522 -10.660 3.214 1.00 93.75 92 VAL A N 1
ATOM 717 C CA . VAL A 1 92 ? 6.103 -10.091 4.433 1.00 93.75 92 VAL A CA 1
ATOM 718 C C . VAL A 1 92 ? 6.433 -11.203 5.427 1.00 93.75 92 VAL A C 1
ATOM 720 O O . VAL A 1 92 ? 7.512 -11.173 6.016 1.00 93.75 92 VAL A O 1
ATOM 723 N N . VAL A 1 93 ? 5.547 -12.187 5.599 1.00 94.81 93 VAL A N 1
ATOM 724 C CA . VAL A 1 93 ? 5.763 -13.349 6.477 1.00 94.81 93 VAL A CA 1
ATOM 725 C C . VAL A 1 93 ? 6.985 -14.156 6.032 1.00 94.81 93 VAL A C 1
ATOM 727 O O . VAL A 1 93 ? 7.853 -14.433 6.862 1.00 94.81 93 VAL A O 1
ATOM 730 N N . ASP A 1 94 ? 7.123 -14.438 4.738 1.00 93.50 94 ASP A N 1
ATOM 731 C CA . ASP A 1 94 ? 8.287 -15.146 4.188 1.00 93.50 94 ASP A CA 1
ATOM 732 C C . ASP A 1 94 ? 9.590 -14.390 4.463 1.00 93.50 94 ASP A C 1
ATOM 734 O O . ASP A 1 94 ? 10.578 -14.955 4.945 1.00 93.50 94 ASP A O 1
ATOM 738 N N . ARG A 1 95 ? 9.578 -13.068 4.261 1.00 93.88 95 ARG A N 1
ATOM 739 C CA . ARG A 1 95 ? 10.717 -12.218 4.617 1.00 93.88 95 ARG A CA 1
ATOM 740 C C . ARG A 1 95 ? 11.046 -12.304 6.110 1.00 93.88 95 ARG A C 1
ATOM 742 O O . ARG A 1 95 ? 12.223 -12.344 6.467 1.00 93.88 95 ARG A O 1
ATOM 749 N N . TRP A 1 96 ? 10.048 -12.317 6.995 1.00 95.00 96 TRP A N 1
A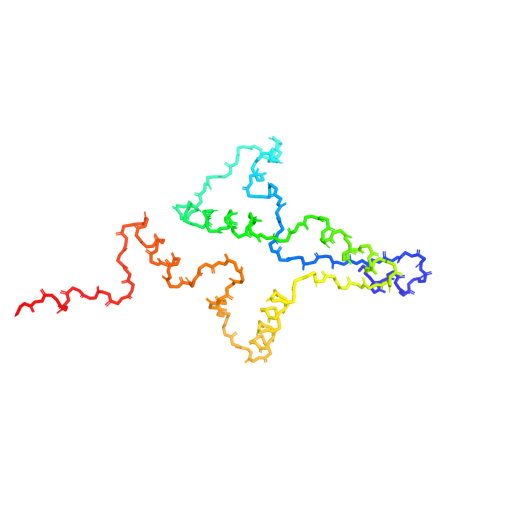TOM 750 C CA . TRP A 1 96 ? 10.284 -12.460 8.437 1.00 95.00 96 TRP A CA 1
ATOM 751 C C . TRP A 1 96 ? 10.912 -13.809 8.796 1.00 95.00 96 TRP A C 1
ATOM 753 O O . TRP A 1 96 ? 11.776 -13.848 9.675 1.00 95.00 96 TRP A O 1
ATOM 763 N N . HIS A 1 97 ? 10.539 -14.889 8.105 1.00 95.19 97 HIS A N 1
ATOM 764 C CA . HIS A 1 97 ? 11.185 -16.192 8.267 1.00 95.19 97 HIS A CA 1
ATOM 765 C C . HIS A 1 97 ? 12.669 -16.147 7.884 1.00 95.19 97 HIS A C 1
ATOM 767 O O . HIS A 1 97 ? 13.506 -16.563 8.686 1.00 95.19 97 HIS A O 1
ATOM 773 N N . SER A 1 98 ? 13.005 -15.558 6.733 1.00 95.31 98 SER A N 1
ATOM 774 C CA . SER A 1 98 ? 14.397 -15.376 6.288 1.00 95.31 98 SER A CA 1
ATOM 775 C C . SER A 1 98 ? 15.223 -14.543 7.285 1.00 95.31 98 SER A C 1
ATOM 777 O O . SER A 1 98 ? 16.336 -14.920 7.661 1.00 95.31 98 SER A O 1
ATOM 779 N N . VAL A 1 99 ? 14.643 -13.465 7.831 1.00 96.19 99 VAL A N 1
ATOM 780 C CA . VAL A 1 99 ? 15.287 -12.651 8.881 1.00 96.19 99 VAL A CA 1
ATOM 781 C C . VAL A 1 99 ? 15.562 -13.476 10.140 1.00 96.19 99 VAL A C 1
ATOM 783 O O . VAL A 1 99 ? 16.653 -13.390 10.706 1.00 96.19 99 VAL A O 1
ATOM 786 N N . ALA A 1 100 ? 14.597 -14.285 10.586 1.00 96.62 100 ALA A N 1
ATOM 787 C CA . ALA A 1 100 ? 14.771 -15.153 11.750 1.00 96.62 100 ALA A CA 1
ATOM 788 C C . ALA A 1 100 ? 15.858 -16.219 11.518 1.00 96.62 100 ALA A C 1
ATOM 790 O O . ALA A 1 100 ? 16.605 -16.545 12.444 1.00 96.62 100 ALA A O 1
ATOM 791 N N . ALA A 1 101 ? 15.978 -16.709 10.282 1.00 97.31 101 ALA A N 1
ATOM 792 C CA . ALA A 1 101 ? 17.019 -17.637 9.849 1.00 97.31 101 ALA A CA 1
ATOM 793 C C . ALA A 1 101 ? 18.397 -16.973 9.646 1.00 97.31 101 ALA A C 1
ATOM 795 O O . ALA A 1 101 ? 19.406 -17.676 9.591 1.00 97.31 101 ALA A O 1
ATOM 796 N N . ARG A 1 102 ? 18.464 -15.631 9.621 1.00 97.00 102 ARG A N 1
ATOM 797 C CA . ARG A 1 102 ? 19.660 -14.835 9.273 1.00 97.00 102 ARG A CA 1
ATOM 798 C C . ARG A 1 102 ? 20.180 -15.132 7.867 1.00 97.00 102 ARG A C 1
ATOM 800 O O . ARG A 1 102 ? 21.387 -15.134 7.637 1.00 97.00 102 ARG A O 1
ATOM 807 N N . GLU A 1 103 ? 19.265 -15.408 6.954 1.00 96.12 103 GLU A N 1
ATOM 808 C CA . GLU A 1 103 ? 19.585 -15.594 5.547 1.00 96.12 103 GLU A CA 1
ATOM 809 C C . GLU A 1 103 ? 19.755 -14.237 4.863 1.00 96.12 103 GLU A C 1
ATOM 811 O O . GLU A 1 103 ? 19.176 -13.226 5.279 1.00 96.12 103 GLU A O 1
ATOM 816 N N . ASP A 1 104 ? 20.562 -14.217 3.804 1.00 95.12 104 ASP A N 1
ATOM 817 C CA . ASP A 1 104 ? 20.659 -13.041 2.951 1.00 95.12 104 ASP A CA 1
ATOM 818 C C . ASP A 1 104 ? 19.296 -12.756 2.299 1.00 95.12 104 ASP A C 1
ATOM 820 O O . ASP A 1 104 ? 18.554 -13.688 1.970 1.00 95.12 104 ASP A O 1
ATOM 824 N N . PRO A 1 105 ? 18.935 -11.477 2.092 1.00 89.44 105 PRO A N 1
ATOM 825 C CA . PRO A 1 105 ? 17.657 -11.129 1.497 1.00 89.44 105 PRO A CA 1
ATOM 826 C C . PRO A 1 105 ? 17.588 -11.641 0.058 1.00 89.44 105 PRO A C 1
ATOM 828 O O . PRO A 1 105 ? 18.314 -11.174 -0.821 1.00 89.44 105 PRO A O 1
ATOM 831 N N . VAL A 1 106 ? 16.658 -12.557 -0.192 1.00 86.62 106 VAL A N 1
ATOM 832 C CA . VAL A 1 106 ? 16.336 -13.028 -1.538 1.00 86.62 106 VAL A CA 1
ATOM 833 C C . VAL A 1 106 ? 15.099 -12.271 -2.030 1.00 86.62 106 VAL A C 1
ATOM 835 O O . VAL A 1 106 ? 14.098 -12.210 -1.310 1.00 86.62 106 VAL A O 1
ATOM 838 N N . PRO A 1 107 ? 15.132 -11.655 -3.228 1.00 82.44 107 PRO A N 1
ATOM 839 C CA . PRO A 1 107 ? 13.935 -11.082 -3.831 1.00 82.44 107 PRO A CA 1
ATOM 840 C C . PRO A 1 107 ? 12.837 -12.139 -3.976 1.00 82.44 107 PRO A C 1
ATOM 842 O O . PRO A 1 107 ? 13.124 -13.282 -4.327 1.00 82.44 107 PRO A O 1
ATOM 845 N N . ALA A 1 108 ? 11.581 -11.751 -3.751 1.00 83.88 108 ALA A N 1
ATOM 846 C CA . ALA A 1 108 ? 10.454 -12.651 -3.962 1.00 83.88 108 ALA A CA 1
ATOM 847 C C . ALA A 1 108 ? 10.444 -13.158 -5.413 1.00 83.88 108 ALA A C 1
ATOM 849 O O . ALA A 1 108 ? 10.544 -12.371 -6.357 1.00 83.88 108 ALA A O 1
ATOM 850 N N . GLU A 1 109 ? 10.315 -14.472 -5.592 1.00 80.69 109 GLU A N 1
ATOM 851 C CA . GLU A 1 109 ? 10.247 -15.078 -6.924 1.00 80.69 109 GLU A CA 1
ATOM 852 C C . GLU A 1 109 ? 8.986 -14.644 -7.680 1.00 80.69 109 GLU A C 1
ATOM 854 O O . GLU A 1 109 ? 9.038 -14.369 -8.882 1.00 80.69 109 GLU A O 1
ATOM 859 N N . HIS A 1 110 ? 7.877 -14.535 -6.949 1.00 87.00 110 HIS A N 1
ATOM 860 C CA . HIS A 1 110 ? 6.600 -14.071 -7.453 1.00 87.00 110 HIS A CA 1
ATOM 861 C C . HIS A 1 110 ? 6.099 -12.906 -6.602 1.00 87.00 110 HIS A C 1
ATOM 863 O O . HIS A 1 110 ? 5.868 -13.048 -5.404 1.00 87.00 110 HIS A O 1
ATOM 869 N N . VAL A 1 111 ? 5.907 -11.752 -7.237 1.00 92.25 111 VAL A N 1
ATOM 870 C CA . VAL A 1 111 ? 5.157 -10.636 -6.661 1.00 92.25 111 VAL A CA 1
ATOM 871 C C . VAL A 1 111 ? 3.775 -10.646 -7.318 1.00 92.25 111 VAL A C 1
ATOM 873 O O . VAL A 1 111 ? 3.718 -10.668 -8.551 1.00 92.25 111 VAL A O 1
ATOM 876 N N . PRO A 1 112 ? 2.667 -10.620 -6.552 1.00 94.19 112 PRO A N 1
ATOM 877 C CA . PRO A 1 112 ? 1.322 -10.602 -7.118 1.00 94.19 112 PRO A CA 1
ATOM 878 C C . PRO A 1 112 ? 1.178 -9.522 -8.1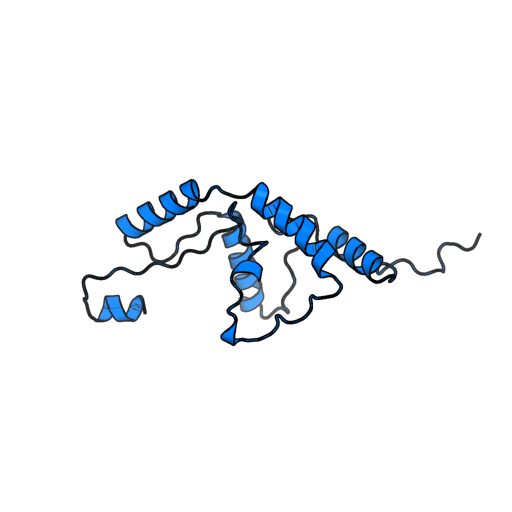94 1.00 94.19 112 PRO A C 1
ATOM 880 O O . PRO A 1 112 ? 1.616 -8.393 -7.993 1.00 94.19 112 PRO A O 1
ATOM 883 N N . GLY A 1 113 ? 0.597 -9.858 -9.346 1.00 93.31 113 GLY A N 1
ATOM 884 C CA . GLY A 1 113 ? 0.395 -8.921 -10.462 1.00 93.31 113 GLY A CA 1
ATOM 885 C C . GLY A 1 113 ? 1.644 -8.577 -11.291 1.00 93.31 113 GLY A C 1
ATOM 886 O O . GLY A 1 113 ? 1.514 -7.905 -12.310 1.00 93.31 113 GLY A O 1
ATOM 887 N N . MET A 1 114 ? 2.834 -9.050 -10.909 1.00 94.62 114 MET A N 1
ATOM 888 C CA . MET A 1 114 ? 4.069 -8.869 -11.679 1.00 94.62 114 MET A CA 1
ATOM 889 C C . MET A 1 114 ? 4.431 -10.155 -12.440 1.00 94.62 114 MET A C 1
ATOM 891 O O . MET A 1 114 ? 4.114 -11.258 -11.981 1.00 94.62 114 MET A O 1
ATOM 895 N N . PRO A 1 115 ? 5.112 -10.052 -13.597 1.00 92.75 115 PRO A N 1
ATOM 896 C CA . PRO A 1 115 ? 5.660 -11.227 -14.267 1.00 92.75 115 PRO A CA 1
ATOM 897 C C . PRO A 1 115 ? 6.767 -11.894 -13.425 1.00 92.75 115 PRO A C 1
ATOM 899 O O . PRO A 1 115 ? 7.317 -11.264 -12.515 1.00 92.75 115 PRO A O 1
ATOM 902 N N . PRO A 1 116 ? 7.130 -13.156 -13.728 1.00 91.62 116 PRO A N 1
ATOM 903 C CA . PRO A 1 116 ? 8.234 -13.840 -13.058 1.00 91.62 116 PRO A CA 1
ATOM 904 C C . PRO A 1 116 ? 9.536 -13.036 -13.132 1.00 91.62 116 PRO A C 1
ATOM 906 O O . PRO A 1 116 ? 9.841 -12.430 -14.164 1.00 91.62 116 PRO A O 1
ATOM 909 N N . ARG A 1 117 ? 10.347 -13.080 -12.064 1.00 86.75 117 ARG A N 1
ATOM 910 C CA . ARG A 1 117 ? 11.595 -12.294 -11.973 1.00 86.75 117 ARG A CA 1
ATOM 911 C C . ARG A 1 117 ? 12.517 -12.487 -13.180 1.00 86.75 117 ARG A C 1
ATOM 913 O O . ARG A 1 117 ? 13.150 -11.542 -13.634 1.00 86.75 117 ARG A O 1
ATOM 920 N N . GLU A 1 118 ? 12.589 -13.711 -13.698 1.00 89.31 118 GLU A N 1
ATOM 921 C CA . GLU A 1 118 ? 13.488 -14.087 -14.792 1.00 89.31 118 GLU A CA 1
ATOM 922 C C . GLU A 1 118 ? 13.117 -13.363 -16.084 1.00 89.31 118 GLU A C 1
ATOM 924 O O . GLU A 1 118 ? 13.998 -12.899 -16.806 1.00 89.31 118 GLU A O 1
ATOM 929 N N . GLN A 1 119 ? 11.817 -13.177 -16.323 1.00 90.62 119 GLN A N 1
ATOM 930 C CA . GLN A 1 119 ? 11.329 -12.399 -17.451 1.00 90.62 119 GLN A CA 1
ATOM 931 C C . GLN A 1 119 ? 11.720 -10.921 -17.312 1.00 90.62 119 GLN A C 1
ATOM 933 O O . GLN A 1 119 ? 12.230 -10.337 -18.264 1.00 90.62 119 GLN A O 1
ATOM 938 N N . ILE A 1 120 ? 11.538 -10.327 -16.126 1.00 90.50 120 ILE A N 1
ATOM 939 C CA . ILE A 1 120 ? 11.915 -8.924 -15.874 1.00 90.50 120 ILE A CA 1
ATOM 940 C C . ILE A 1 120 ? 13.418 -8.729 -16.081 1.00 90.50 120 ILE A C 1
ATOM 942 O O . ILE A 1 120 ? 13.830 -7.798 -16.766 1.00 90.50 120 ILE A O 1
ATOM 946 N N . ILE A 1 121 ? 14.243 -9.623 -15.528 1.00 89.75 121 ILE A N 1
ATOM 947 C CA . ILE A 1 121 ? 15.703 -9.569 -15.672 1.00 89.75 121 ILE A CA 1
ATOM 948 C C . ILE A 1 121 ? 16.102 -9.672 -17.147 1.00 89.75 121 ILE A C 1
ATOM 950 O O . ILE A 1 121 ? 16.940 -8.894 -17.599 1.00 89.75 121 ILE A O 1
ATOM 954 N N . ALA A 1 122 ? 15.496 -10.587 -17.908 1.00 90.44 122 ALA A N 1
ATOM 955 C CA . ALA A 1 122 ? 15.767 -10.719 -19.336 1.00 90.44 122 ALA A CA 1
ATOM 956 C C . ALA A 1 122 ? 15.419 -9.433 -20.107 1.00 90.44 122 ALA A C 1
ATOM 958 O O . ALA A 1 122 ? 16.216 -8.978 -20.928 1.00 90.44 122 ALA A O 1
ATOM 959 N N . GLU A 1 123 ? 14.273 -8.811 -19.811 1.00 92.19 123 GLU A N 1
ATOM 960 C CA . GLU A 1 123 ? 13.862 -7.542 -20.426 1.00 92.19 123 GLU A CA 1
ATOM 961 C C . GLU A 1 123 ? 14.802 -6.381 -20.056 1.00 92.19 123 GLU A C 1
ATOM 963 O O . GLU A 1 123 ? 15.157 -5.583 -20.924 1.00 92.19 123 GLU A O 1
ATOM 968 N N . VAL A 1 124 ? 15.250 -6.309 -18.797 1.00 91.06 124 VAL A N 1
ATOM 969 C CA . VAL A 1 124 ? 16.209 -5.298 -18.317 1.00 91.06 124 VAL A CA 1
ATOM 970 C C . VAL A 1 124 ? 17.576 -5.459 -18.981 1.00 91.06 124 VAL A C 1
ATOM 972 O O . VAL A 1 124 ? 18.174 -4.485 -19.436 1.00 91.06 124 VAL A O 1
ATOM 975 N N . LEU A 1 125 ? 18.093 -6.685 -19.061 1.00 91.25 125 LEU A N 1
ATOM 976 C CA . LEU A 1 125 ? 19.379 -6.934 -19.713 1.00 91.25 125 LEU A CA 1
ATOM 977 C C . LEU A 1 125 ? 19.302 -6.595 -21.203 1.00 91.25 125 LEU A C 1
ATOM 979 O O . LEU A 1 125 ? 20.181 -5.898 -21.710 1.00 91.25 125 LEU A O 1
ATOM 983 N N . ALA A 1 126 ? 18.205 -6.964 -21.869 1.00 89.25 126 ALA A N 1
ATOM 984 C CA . ALA A 1 126 ? 17.960 -6.587 -23.255 1.00 89.25 126 ALA A CA 1
ATOM 985 C C . ALA A 1 126 ? 17.906 -5.060 -23.450 1.00 89.25 126 ALA A C 1
ATOM 987 O O . ALA A 1 126 ? 18.509 -4.557 -24.399 1.00 89.25 126 ALA A O 1
ATOM 988 N N . SER A 1 127 ? 17.258 -4.302 -22.550 1.00 88.81 127 SER A N 1
ATOM 989 C CA . SER A 1 127 ? 17.213 -2.831 -22.648 1.00 88.81 127 SER A CA 1
ATOM 990 C C . SER A 1 127 ? 18.578 -2.171 -22.443 1.00 88.81 127 SER A C 1
ATOM 992 O O . SER A 1 127 ? 18.817 -1.082 -22.959 1.00 88.81 127 SER A O 1
ATOM 994 N N . LEU A 1 128 ? 19.485 -2.832 -21.719 1.00 89.12 128 LEU A N 1
ATOM 995 C CA . LEU A 1 128 ? 20.864 -2.386 -21.504 1.00 89.12 128 LEU A CA 1
ATOM 996 C C . LEU A 1 128 ? 21.850 -2.904 -22.568 1.00 89.12 128 LEU A C 1
ATOM 998 O O . LEU A 1 128 ? 23.032 -2.568 -22.514 1.00 89.12 128 LEU A O 1
ATOM 1002 N N . GLY A 1 129 ? 21.397 -3.725 -23.522 1.00 87.12 129 GLY A N 1
ATOM 1003 C CA . GLY A 1 129 ? 22.267 -4.368 -24.514 1.00 87.12 129 GLY A CA 1
ATOM 1004 C C . GLY A 1 129 ? 23.195 -5.440 -23.927 1.00 87.12 129 GLY A C 1
ATOM 1005 O O . GLY A 1 129 ? 24.246 -5.725 -24.499 1.00 87.12 129 GLY A O 1
ATOM 1006 N N . LEU A 1 130 ? 22.830 -6.019 -22.781 1.00 83.38 130 LEU A N 1
ATOM 1007 C CA . LEU A 1 130 ? 23.567 -7.076 -22.091 1.00 83.38 130 LEU A CA 1
ATOM 1008 C C . LEU A 1 130 ? 22.916 -8.442 -22.356 1.00 83.38 130 LEU A C 1
ATOM 1010 O O . LEU A 1 130 ? 21.696 -8.556 -22.456 1.00 83.38 130 LEU A O 1
ATOM 1014 N N . ALA A 1 131 ? 23.727 -9.496 -22.458 1.00 71.00 131 ALA A N 1
ATOM 1015 C CA . ALA A 1 131 ? 23.224 -10.859 -22.619 1.00 71.00 131 ALA A CA 1
ATOM 1016 C C . ALA A 1 131 ? 22.699 -11.425 -21.280 1.00 71.00 131 ALA A C 1
ATOM 1018 O O . ALA A 1 131 ? 23.269 -11.115 -20.227 1.00 71.00 131 ALA A O 1
ATOM 1019 N N . PRO A 1 132 ? 21.644 -12.263 -21.290 1.00 60.88 132 PRO A N 1
ATOM 1020 C CA . PRO A 1 132 ? 21.151 -12.922 -20.086 1.00 60.88 132 PRO A CA 1
ATOM 1021 C C . PRO A 1 132 ? 22.206 -13.869 -19.483 1.00 60.88 132 PRO A C 1
ATOM 1023 O O . PRO A 1 132 ? 22.987 -14.482 -20.217 1.00 60.88 132 PRO A O 1
ATOM 1026 N N . PRO A 1 133 ? 22.256 -14.023 -18.147 1.00 61.12 133 PRO A N 1
ATOM 1027 C CA . PRO A 1 133 ? 23.172 -14.965 -17.517 1.00 61.12 133 PRO A CA 1
ATOM 1028 C C . PRO A 1 133 ? 22.847 -16.392 -17.984 1.00 61.12 133 PRO A C 1
ATOM 1030 O O . PRO A 1 133 ? 21.737 -16.873 -17.780 1.00 61.12 133 PRO A O 1
ATOM 1033 N N . GLY A 1 134 ? 23.816 -17.058 -18.621 1.00 59.56 134 GLY A N 1
ATOM 1034 C CA . GLY A 1 134 ? 23.685 -18.439 -19.107 1.00 59.56 134 GLY A CA 1
ATOM 1035 C C . GLY A 1 134 ? 23.893 -18.627 -20.612 1.00 59.56 134 GLY A C 1
ATOM 1036 O O . GLY A 1 134 ? 24.154 -19.747 -21.033 1.00 59.56 134 GLY A O 1
ATOM 1037 N N . THR A 1 135 ? 23.882 -17.568 -21.426 1.00 52.19 135 THR A N 1
ATOM 1038 C CA . THR A 1 135 ? 24.304 -17.665 -22.835 1.00 52.19 135 THR A CA 1
ATOM 1039 C C . THR A 1 135 ? 25.818 -17.505 -22.931 1.00 52.19 135 THR A C 1
ATOM 1041 O O . THR A 1 135 ? 26.334 -16.413 -23.175 1.00 52.19 135 THR A O 1
ATOM 1044 N N . SER A 1 136 ? 26.550 -18.592 -22.680 1.00 41.78 136 SER A N 1
ATOM 1045 C CA . SER A 1 136 ? 27.947 -18.685 -23.105 1.00 41.78 136 SER A CA 1
ATOM 1046 C C . SER A 1 136 ? 27.981 -18.770 -24.638 1.00 41.78 136 SER A C 1
ATOM 1048 O O . SER A 1 136 ? 27.234 -19.568 -25.199 1.00 41.78 136 SER A O 1
ATOM 1050 N N . PRO A 1 137 ? 28.860 -18.035 -25.341 1.00 48.38 137 PRO A N 1
ATOM 1051 C CA . PRO A 1 137 ? 29.026 -18.151 -26.795 1.00 48.38 137 PRO A CA 1
ATOM 1052 C C . PRO A 1 137 ? 29.616 -19.506 -27.248 1.00 48.38 137 PRO A C 1
ATOM 1054 O O . PRO A 1 137 ? 29.966 -19.662 -28.413 1.00 48.38 137 PRO A O 1
ATOM 1057 N N . ALA A 1 138 ? 29.768 -20.474 -26.338 1.00 50.22 138 ALA A N 1
ATOM 1058 C CA . ALA A 1 138 ? 30.337 -21.791 -26.608 1.00 50.22 138 ALA A CA 1
ATOM 1059 C C . ALA A 1 138 ? 29.311 -22.850 -27.062 1.00 50.22 138 ALA A C 1
ATOM 1061 O O . ALA A 1 138 ? 29.740 -23.893 -27.545 1.00 50.22 138 ALA A O 1
ATOM 1062 N N . ASP A 1 139 ? 28.002 -22.594 -26.949 1.00 47.00 139 ASP A N 1
ATOM 1063 C CA . ASP A 1 139 ? 26.955 -23.552 -27.363 1.00 47.00 139 ASP A CA 1
ATOM 1064 C C . ASP A 1 139 ? 26.553 -23.437 -28.851 1.00 47.00 139 ASP A C 1
ATOM 1066 O O . ASP A 1 139 ? 25.700 -24.187 -29.313 1.00 47.00 139 ASP A O 1
ATOM 1070 N N . ASP A 1 140 ? 27.199 -22.545 -29.614 1.00 47.00 140 ASP A N 1
ATOM 1071 C CA . ASP A 1 140 ? 26.926 -22.284 -31.041 1.00 47.00 140 ASP A CA 1
ATOM 1072 C C . ASP A 1 140 ? 28.172 -22.502 -31.933 1.00 47.00 140 ASP A C 1
ATOM 1074 O O . ASP A 1 140 ? 28.448 -21.754 -32.875 1.00 47.00 140 ASP A O 1
ATOM 1078 N N . ALA A 1 141 ? 28.962 -23.541 -31.645 1.00 36.72 141 ALA A N 1
ATOM 1079 C CA . ALA A 1 141 ? 29.951 -24.061 -32.592 1.00 36.72 141 ALA A CA 1
ATOM 1080 C C . ALA A 1 141 ? 29.426 -25.368 -33.230 1.00 36.72 141 ALA A C 1
ATOM 1082 O O . ALA A 1 141 ? 28.982 -26.244 -32.486 1.00 36.72 141 ALA A O 1
ATOM 1083 N N . PRO A 1 142 ? 29.445 -25.493 -34.573 1.00 49.53 142 PRO A N 1
ATOM 1084 C CA . PRO A 1 142 ? 28.852 -26.619 -35.305 1.00 49.53 142 PRO A CA 1
ATOM 1085 C C . PRO A 1 142 ? 29.573 -27.957 -35.102 1.00 49.53 142 PRO A C 1
ATOM 1087 O O . PRO A 1 142 ? 30.802 -27.952 -34.854 1.00 49.53 142 PRO A O 1
#

Foldseek 3Di:
DQVVCVVVVPPDFAADADEAQEQDCVLVCVVVDDCVVPDDDDDDLLCVLVSVQSNQLNNVDHYPVLSVVQVVVCVVVSHHYGYSDVQVVVVVVVQVVCVVVVHDDDPDQDDPSGDGPQVSQCSSCVSVVHHRPPPDVVVPDD

pLDDT: mean 90.69, std 12.56, range [36.72, 98.69]

Sequence (142 aa):
LYTTLQLTGLPIGVSVLCPGWVRTNIIDADRNWPAELGPRPPDDPTRDVYERHVRRAIDEGSTPAYVADAVADAVAAGRFWVFPNQEFLDLVVDRWHSVAAREDPVPAEHVPGMPPREQIIAEVLASLGLAPPGTSPADDAP

Secondary structure (DSSP, 8-state):
-HHHHHHTT-S----EE--S-BSSTTTTGGGG--GGG-SPPPPPTTHHHHHHHHHHHHHTSB-HHHHHHHHHHHHHTT-SEE-S-HHHHHHHHHHHHHHHHTPPPPPPS--TTSPPHHHHHHHHHHHTTPPPTT--TTS---

Radius of gyration: 20.9 Å; chains: 1; bounding box: 45×51×63 Å